Protein AF-A0A925MTH1-F1 (afdb_monomer)

Solvent-accessible surface area (backbone atoms only — not comparable to full-atom values): 6022 Å² total; per-residue (Å²): 116,71,67,60,53,53,52,52,51,53,49,51,49,52,52,52,52,51,49,52,52,49,52,52,50,53,53,50,53,52,49,55,56,48,52,52,51,53,50,55,50,52,53,50,55,50,50,52,50,54,52,51,51,53,49,55,59,49,54,61,50,64,65,51,51,53,53,52,48,46,37,39,71,76,66,63,55,71,88,75,56,84,90,73,66,81,87,78,81,81,78,75,77,82,80,82,79,80,80,135

Foldseek 3Di:
DVVVVVVVVVVVVVVVVVVVVVVVVVVVVVVVVVVVVVVVVVVVVVVVVVVVVVVVVVVVCPPCVVVVCCCCPVVVDDDDDPVPDDDDDPPDPPDDDDDD

Radius of gyration: 39.25 Å; Cα contacts (8 Å, |Δi|>4): 8; chains: 1; bounding box: 70×22×118 Å

Nearest PDB structures (foldseek):
  8h1t-assembly1_L  TM=2.900E-01  e=9.335E+00  Homo sapiens

Sequence (100 aa):
MSKLGAIAVMFAWMLVFGSALGAIWSKHQARTSFVELQRLQAERDRLDIEWGQLKLEQSYWSTHGRVEQVARADLKMTIPQPQTVHLVRTAMPVDRAETP

Structure (mmCIF, N/CA/C/O backbone):
data_AF-A0A925MTH1-F1
#
_entry.id   AF-A0A925MTH1-F1
#
loop_
_atom_site.group_PDB
_atom_site.id
_atom_site.type_symbol
_atom_site.label_atom_id
_atom_site.label_alt_id
_atom_site.label_comp_id
_atom_site.label_asym_id
_atom_site.label_entity_id
_atom_site.label_seq_id
_atom_site.pdbx_PDB_ins_code
_atom_site.Cartn_x
_atom_site.Cartn_y
_atom_site.Cartn_z
_atom_site.occupancy
_atom_site.B_iso_or_equiv
_atom_site.auth_seq_id
_atom_site.auth_comp_id
_atom_site.auth_asym_id
_atom_site.auth_atom_id
_atom_site.pdbx_PDB_model_num
ATOM 1 N N . MET A 1 1 ? 36.944 -1.614 -39.594 1.00 61.84 1 MET A N 1
ATOM 2 C CA . MET A 1 1 ? 36.786 -1.194 -38.179 1.00 61.84 1 MET A CA 1
ATOM 3 C C . MET A 1 1 ? 35.512 -0.378 -37.922 1.00 61.84 1 MET A C 1
ATOM 5 O O . MET A 1 1 ? 34.835 -0.679 -36.951 1.00 61.84 1 MET A O 1
ATOM 9 N N . SER A 1 2 ? 35.105 0.563 -38.787 1.00 74.62 2 SER A N 1
ATOM 10 C CA . SER A 1 2 ? 33.894 1.397 -38.586 1.00 74.62 2 SER A CA 1
ATOM 11 C C . SER A 1 2 ? 32.566 0.628 -38.452 1.00 74.62 2 SER A C 1
ATOM 13 O O . SER A 1 2 ? 31.725 0.990 -37.633 1.00 74.62 2 SER A O 1
ATOM 15 N N . LYS A 1 3 ? 32.381 -0.467 -39.203 1.00 85.00 3 LYS A N 1
ATOM 16 C CA . LYS A 1 3 ? 31.142 -1.269 -39.160 1.00 85.00 3 LYS A CA 1
ATOM 17 C C . LYS A 1 3 ? 30.922 -1.994 -37.824 1.00 85.00 3 LYS A C 1
ATOM 19 O O . LYS A 1 3 ? 29.787 -2.101 -37.383 1.00 85.00 3 LYS A O 1
ATOM 24 N N . LEU A 1 4 ? 31.993 -2.440 -37.160 1.00 90.06 4 LEU A N 1
ATOM 25 C CA . LEU A 1 4 ? 31.910 -3.078 -35.838 1.00 90.06 4 LEU A CA 1
ATOM 26 C C . LEU A 1 4 ? 31.461 -2.083 -34.760 1.00 90.06 4 LEU A C 1
ATOM 28 O O . LEU A 1 4 ? 30.611 -2.416 -33.941 1.00 90.06 4 LEU A O 1
ATOM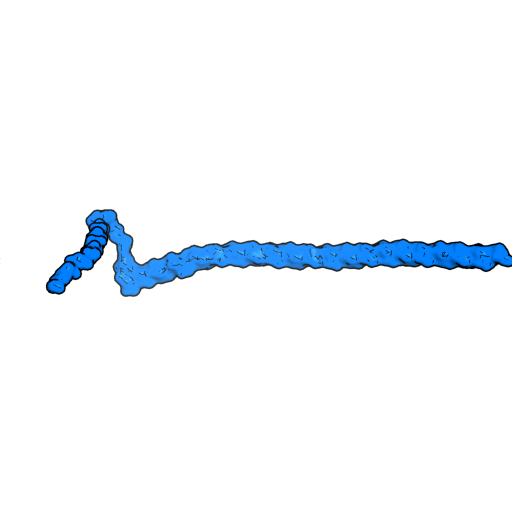 32 N N . GLY A 1 5 ? 31.971 -0.847 -34.805 1.00 93.69 5 GLY A N 1
ATOM 33 C CA . GLY A 1 5 ? 31.535 0.220 -33.900 1.00 93.69 5 GLY A CA 1
ATOM 34 C C . GLY A 1 5 ? 30.056 0.570 -34.083 1.00 93.69 5 GLY A C 1
ATOM 35 O O . GLY A 1 5 ? 29.327 0.679 -33.103 1.00 93.69 5 GLY A O 1
ATOM 36 N N . ALA A 1 6 ? 29.587 0.658 -35.331 1.00 93.75 6 ALA A N 1
ATOM 37 C CA . ALA A 1 6 ? 28.173 0.906 -35.620 1.00 93.75 6 ALA A CA 1
ATOM 38 C C . ALA A 1 6 ? 27.257 -0.211 -35.084 1.00 93.75 6 ALA A C 1
ATOM 40 O O . ALA A 1 6 ? 26.218 0.078 -34.492 1.00 93.75 6 ALA A O 1
ATOM 41 N N . ILE A 1 7 ? 27.662 -1.479 -35.228 1.00 96.06 7 ILE A N 1
ATOM 42 C CA . ILE A 1 7 ? 26.918 -2.625 -34.682 1.00 96.06 7 ILE A CA 1
ATOM 43 C C . ILE A 1 7 ? 26.874 -2.568 -33.149 1.00 96.06 7 ILE A C 1
ATOM 45 O O . ILE A 1 7 ? 25.808 -2.759 -32.567 1.00 96.06 7 ILE A O 1
ATOM 49 N N . ALA A 1 8 ? 27.995 -2.258 -32.493 1.00 96.12 8 ALA A N 1
ATOM 50 C CA . ALA A 1 8 ? 28.048 -2.139 -31.036 1.00 96.12 8 ALA A CA 1
ATOM 51 C C . ALA A 1 8 ? 27.132 -1.020 -30.510 1.00 96.12 8 ALA A C 1
ATOM 53 O O . ALA A 1 8 ? 26.411 -1.220 -29.534 1.00 96.12 8 ALA A O 1
ATOM 54 N N . VAL A 1 9 ? 27.106 0.135 -31.184 1.00 96.12 9 VAL A N 1
ATOM 55 C CA . VAL A 1 9 ? 26.219 1.253 -30.826 1.00 96.12 9 VAL A CA 1
ATOM 56 C C . VAL A 1 9 ? 24.750 0.873 -31.015 1.00 96.12 9 VAL A C 1
ATOM 58 O O . VAL A 1 9 ? 23.936 1.138 -30.134 1.00 96.12 9 VAL A O 1
ATOM 61 N N . MET A 1 10 ? 24.404 0.210 -32.119 1.00 96.56 10 MET A N 1
ATOM 62 C CA . MET A 1 10 ? 23.039 -0.269 -32.357 1.00 96.56 10 MET A CA 1
ATOM 63 C C . MET A 1 10 ? 22.591 -1.263 -31.276 1.00 96.56 10 MET A C 1
ATOM 65 O O . MET A 1 10 ? 21.474 -1.170 -30.770 1.00 96.56 10 MET A O 1
ATOM 69 N N . PHE A 1 11 ? 23.476 -2.176 -30.873 1.00 97.06 11 PHE A N 1
ATOM 70 C CA . PHE A 1 11 ? 23.195 -3.131 -29.806 1.00 97.06 11 PHE A CA 1
ATOM 71 C C . PHE A 1 11 ? 23.008 -2.446 -28.445 1.00 97.06 11 PHE A C 1
ATOM 73 O O . PHE A 1 11 ? 22.062 -2.759 -27.722 1.00 97.06 11 PHE A O 1
ATOM 80 N N . ALA A 1 12 ? 23.852 -1.463 -28.117 1.00 97.31 12 ALA A N 1
ATOM 81 C CA . ALA A 1 12 ? 23.714 -0.670 -26.898 1.00 97.31 12 ALA A CA 1
ATOM 82 C C . ALA A 1 12 ? 22.375 0.084 -26.855 1.00 97.31 12 ALA A C 1
ATOM 84 O O . ALA A 1 12 ? 21.692 0.067 -25.832 1.00 97.31 12 ALA A O 1
ATOM 85 N N . TRP A 1 13 ? 21.951 0.680 -27.974 1.00 97.88 13 TRP A N 1
ATOM 86 C CA . TRP A 1 13 ? 20.631 1.303 -28.080 1.00 97.88 13 TRP A CA 1
ATOM 87 C C . TRP A 1 13 ? 19.507 0.301 -27.829 1.00 97.88 13 TRP A C 1
ATOM 89 O O . TRP A 1 13 ? 18.599 0.586 -27.051 1.00 97.88 13 TRP A O 1
ATOM 99 N N . MET A 1 14 ? 19.584 -0.887 -28.428 1.00 97.88 14 MET A N 1
ATOM 100 C CA . MET A 1 14 ? 18.571 -1.925 -28.242 1.00 97.88 14 MET A CA 1
ATOM 101 C C . MET A 1 14 ? 18.472 -2.380 -26.778 1.00 97.88 14 MET A C 1
ATOM 103 O O . MET A 1 14 ? 17.368 -2.521 -26.253 1.00 97.88 14 MET A O 1
ATOM 107 N N . LEU A 1 15 ? 19.610 -2.531 -26.095 1.00 98.06 15 LEU A N 1
ATOM 108 C CA . LEU A 1 15 ? 19.672 -2.831 -24.661 1.00 98.06 15 LEU A CA 1
ATOM 109 C C . LEU A 1 15 ? 19.028 -1.733 -23.807 1.00 98.06 15 LEU A C 1
ATOM 111 O O . LEU A 1 15 ? 18.243 -2.036 -22.909 1.00 98.06 15 LEU A O 1
ATOM 115 N N . VAL A 1 16 ? 19.332 -0.463 -24.087 1.00 97.75 16 VAL A N 1
ATOM 116 C CA . VAL A 1 16 ? 18.758 0.676 -23.354 1.00 97.75 16 VAL A CA 1
ATOM 117 C C . VAL A 1 16 ? 17.246 0.745 -23.557 1.00 97.75 16 VAL A C 1
ATOM 119 O O . VAL A 1 16 ? 16.509 0.887 -22.583 1.00 97.75 16 VAL A O 1
ATOM 122 N N . PHE A 1 17 ? 16.768 0.581 -24.793 1.00 98.06 17 PHE A N 1
ATOM 123 C CA . PHE A 1 17 ? 15.334 0.537 -25.086 1.00 98.06 17 PHE A CA 1
ATOM 124 C C . PHE A 1 17 ? 14.638 -0.632 -24.383 1.00 98.06 17 PHE A C 1
ATOM 126 O O . PHE A 1 17 ? 13.587 -0.440 -23.770 1.00 98.06 17 PHE A O 1
ATOM 133 N N . GLY A 1 18 ? 15.239 -1.825 -24.416 1.00 97.88 18 GLY A N 1
ATOM 134 C CA . GLY A 1 18 ? 14.726 -2.994 -23.703 1.00 97.88 18 GLY A CA 1
ATOM 135 C C . GLY A 1 18 ? 14.645 -2.764 -22.192 1.00 97.88 18 GLY A C 1
ATOM 136 O O . GLY A 1 18 ? 13.619 -3.051 -21.578 1.00 97.88 18 GLY A O 1
ATOM 137 N N . SER A 1 19 ? 15.685 -2.171 -21.601 1.00 97.56 19 SER A N 1
ATOM 138 C CA . SER A 1 19 ? 15.717 -1.809 -20.179 1.00 97.56 19 SER A CA 1
ATOM 139 C C . SER A 1 19 ? 14.636 -0.786 -19.819 1.00 97.56 19 SER A C 1
ATOM 141 O O . SER A 1 19 ? 13.911 -0.972 -18.842 1.00 97.56 19 SER A O 1
ATOM 143 N N . ALA A 1 20 ? 14.458 0.255 -20.637 1.00 97.06 20 ALA A N 1
ATOM 144 C CA . ALA A 1 20 ? 13.437 1.276 -20.415 1.00 97.06 20 ALA A CA 1
ATOM 145 C C . ALA A 1 20 ? 12.018 0.682 -20.433 1.00 97.06 20 ALA A C 1
ATOM 147 O O . ALA A 1 20 ? 11.227 0.940 -19.524 1.00 97.06 20 ALA A O 1
ATOM 148 N N . LEU A 1 21 ? 11.710 -0.162 -21.424 1.00 97.81 21 LEU A N 1
ATOM 149 C CA . LEU A 1 21 ? 10.427 -0.866 -21.499 1.00 97.81 21 LEU A CA 1
ATOM 150 C C . LEU A 1 21 ? 10.231 -1.812 -20.308 1.00 97.81 21 LEU A C 1
ATOM 152 O O . LEU A 1 21 ? 9.163 -1.810 -19.694 1.00 97.81 21 LEU A O 1
ATOM 156 N N . GLY A 1 22 ? 11.268 -2.567 -19.938 1.00 96.94 22 GLY A N 1
ATOM 157 C CA . GLY A 1 22 ? 11.242 -3.457 -18.778 1.00 96.94 22 GLY A CA 1
ATOM 158 C C . GLY A 1 22 ? 10.985 -2.712 -17.466 1.00 96.94 22 GLY A C 1
ATOM 159 O O . GLY A 1 22 ? 10.166 -3.147 -16.657 1.00 96.94 22 GLY A O 1
ATOM 160 N N . ALA A 1 23 ? 11.612 -1.551 -17.270 1.00 97.25 23 ALA A N 1
ATOM 161 C CA . ALA A 1 23 ? 11.401 -0.714 -16.094 1.00 97.25 23 ALA A CA 1
ATOM 162 C C . ALA A 1 23 ? 9.962 -0.177 -16.015 1.00 97.25 23 ALA A C 1
ATOM 164 O O . ALA A 1 23 ? 9.349 -0.209 -14.946 1.00 97.25 23 ALA A O 1
ATOM 165 N N . ILE A 1 24 ? 9.399 0.276 -17.141 1.00 97.06 24 ILE A N 1
ATOM 166 C CA . ILE A 1 24 ? 8.002 0.733 -17.216 1.00 97.06 24 ILE A CA 1
ATOM 167 C C . ILE A 1 24 ? 7.049 -0.415 -16.880 1.00 97.06 24 ILE A C 1
ATOM 169 O O . ILE A 1 24 ? 6.136 -0.234 -16.073 1.00 97.06 24 ILE A O 1
ATOM 173 N N . TRP A 1 25 ? 7.280 -1.594 -17.458 1.00 96.38 25 TRP A N 1
ATOM 174 C CA . TRP A 1 25 ? 6.455 -2.772 -17.214 1.00 96.38 25 TRP A CA 1
ATOM 175 C C . TRP A 1 25 ? 6.515 -3.218 -15.748 1.00 96.38 25 TRP A C 1
ATOM 177 O O . TRP A 1 25 ? 5.475 -3.393 -15.115 1.00 96.38 25 TRP A O 1
ATOM 187 N N . SER A 1 26 ? 7.718 -3.292 -15.173 1.00 95.31 26 SER A N 1
ATOM 188 C CA . SER A 1 26 ? 7.924 -3.607 -13.755 1.00 95.31 26 SER A CA 1
ATOM 189 C C . SER A 1 26 ? 7.199 -2.613 -12.844 1.00 95.31 26 SER A C 1
ATOM 191 O O . SER A 1 26 ? 6.465 -3.007 -11.937 1.00 95.31 26 SER A O 1
ATOM 193 N N . LYS A 1 27 ? 7.311 -1.310 -13.132 1.00 95.25 27 LYS A N 1
ATOM 194 C CA . LYS A 1 27 ? 6.612 -0.266 -12.374 1.00 95.25 27 LYS A CA 1
ATOM 195 C C . LYS A 1 27 ? 5.093 -0.373 -12.502 1.00 95.25 27 LYS A C 1
ATOM 197 O O . LYS A 1 27 ? 4.389 -0.157 -11.516 1.00 95.25 27 LYS A O 1
ATOM 202 N N . HIS A 1 28 ? 4.582 -0.688 -13.691 1.00 95.62 28 HIS A N 1
ATOM 203 C CA . HIS A 1 28 ? 3.153 -0.887 -13.908 1.00 95.62 28 HIS A CA 1
ATOM 204 C C . HIS A 1 28 ? 2.634 -2.070 -13.086 1.00 95.62 28 HIS A C 1
ATOM 206 O O . HIS A 1 28 ? 1.676 -1.911 -12.332 1.00 95.62 28 HIS A O 1
ATOM 212 N N . GLN A 1 29 ? 3.327 -3.210 -13.147 1.00 95.12 29 GLN A N 1
ATOM 213 C CA . GLN A 1 29 ? 2.968 -4.399 -12.381 1.00 95.12 29 GLN A CA 1
ATOM 214 C C . GLN A 1 29 ? 3.016 -4.138 -10.872 1.00 95.12 29 GLN A C 1
ATOM 216 O O . GLN A 1 29 ? 2.075 -4.475 -10.154 1.00 95.12 29 GLN A O 1
ATOM 221 N N . ALA A 1 30 ? 4.072 -3.472 -10.396 1.00 94.06 30 ALA A N 1
ATOM 222 C CA . ALA A 1 30 ? 4.203 -3.086 -8.996 1.00 94.06 30 ALA A CA 1
ATOM 223 C C . ALA A 1 30 ? 3.045 -2.188 -8.545 1.00 94.06 30 ALA A C 1
ATOM 225 O O . ALA A 1 30 ? 2.493 -2.396 -7.468 1.00 94.06 30 ALA A O 1
ATOM 226 N N . ARG A 1 31 ? 2.638 -1.218 -9.376 1.00 95.75 31 ARG A N 1
ATOM 227 C CA . ARG A 1 31 ? 1.524 -0.320 -9.056 1.00 95.75 31 ARG A CA 1
ATOM 228 C C . ARG A 1 31 ? 0.204 -1.077 -8.939 1.00 95.75 31 ARG A C 1
ATOM 230 O O . ARG A 1 31 ? -0.534 -0.823 -7.996 1.00 95.75 31 ARG A O 1
ATOM 237 N N . THR A 1 32 ? -0.081 -1.997 -9.855 1.00 95.38 32 THR A N 1
ATOM 238 C CA . THR A 1 32 ? -1.311 -2.801 -9.819 1.00 95.38 32 THR A CA 1
ATOM 239 C C . THR A 1 32 ? -1.373 -3.664 -8.561 1.00 95.38 32 THR A C 1
ATOM 241 O O . THR A 1 32 ? -2.355 -3.597 -7.826 1.00 95.38 32 THR A O 1
ATOM 244 N N . SER A 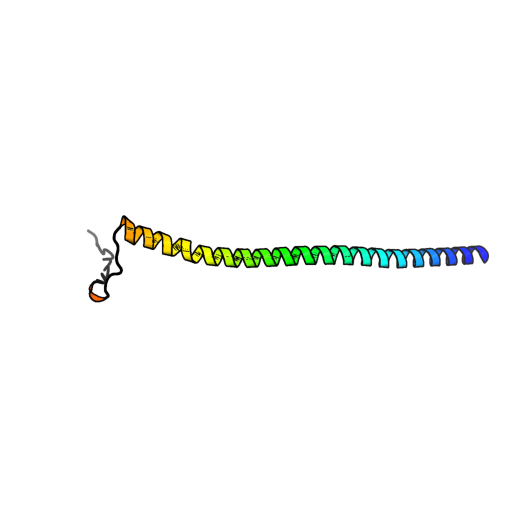1 33 ? -0.299 -4.399 -8.254 1.00 94.00 33 SER A N 1
ATOM 245 C CA . SER A 1 33 ? -0.228 -5.217 -7.035 1.00 94.00 33 SER A CA 1
ATOM 246 C C . SER A 1 33 ? -0.336 -4.375 -5.762 1.00 94.00 33 SER A C 1
ATOM 248 O O . SER A 1 33 ? -0.983 -4.780 -4.800 1.00 94.00 33 SER A O 1
ATOM 250 N N . PHE A 1 34 ? 0.276 -3.189 -5.752 1.00 96.88 34 PHE A N 1
ATOM 251 C CA . PHE A 1 34 ? 0.217 -2.278 -4.613 1.00 96.88 34 PHE A CA 1
ATOM 252 C C . PHE A 1 34 ? -1.195 -1.733 -4.375 1.00 96.88 34 PHE A C 1
ATOM 254 O O . PHE A 1 34 ? -1.636 -1.678 -3.232 1.00 96.88 34 PHE A O 1
ATOM 261 N N . VAL A 1 35 ? -1.924 -1.374 -5.436 1.00 97.75 35 VAL A N 1
ATOM 262 C CA . VAL A 1 35 ? -3.319 -0.916 -5.324 1.00 97.75 35 VAL A CA 1
ATOM 263 C C . VAL A 1 35 ? -4.208 -2.010 -4.738 1.00 97.75 35 VAL A C 1
ATOM 265 O O . VAL A 1 35 ? -5.011 -1.726 -3.851 1.00 97.75 35 VAL A O 1
ATOM 268 N N . GLU A 1 36 ? -4.039 -3.256 -5.181 1.00 96.69 36 GLU A N 1
ATOM 269 C CA . GLU A 1 36 ? -4.813 -4.376 -4.639 1.00 96.69 36 GLU A CA 1
ATOM 270 C C . GLU A 1 36 ? -4.501 -4.610 -3.156 1.00 96.69 36 GLU A C 1
ATOM 272 O O . GLU A 1 36 ? -5.410 -4.737 -2.337 1.00 96.69 36 GLU A O 1
ATOM 277 N N . LEU A 1 37 ? -3.220 -4.564 -2.779 1.00 98.06 37 LEU A N 1
ATOM 278 C CA . LEU A 1 37 ? -2.814 -4.653 -1.379 1.00 98.06 37 LEU A CA 1
ATOM 279 C C . LEU A 1 37 ? -3.449 -3.541 -0.534 1.00 98.06 37 LEU A C 1
ATOM 281 O O . LEU A 1 37 ? -4.002 -3.820 0.527 1.00 98.06 37 LEU A O 1
ATOM 285 N N . GLN A 1 38 ? -3.405 -2.292 -1.004 1.00 98.06 38 GLN A N 1
ATOM 286 C CA . GLN A 1 38 ? -4.022 -1.167 -0.298 1.00 98.06 38 GLN A CA 1
ATOM 287 C C . GLN A 1 38 ? -5.534 -1.341 -0.139 1.00 98.06 38 GLN A C 1
ATOM 289 O O . GLN A 1 38 ? -6.080 -0.985 0.903 1.00 98.06 38 GLN A O 1
ATOM 294 N N . ARG A 1 39 ? -6.211 -1.910 -1.141 1.00 98.12 39 ARG A N 1
ATOM 295 C CA . ARG A 1 39 ? -7.645 -2.197 -1.072 1.00 98.12 39 ARG A CA 1
ATOM 296 C C . ARG A 1 39 ? -7.961 -3.221 0.017 1.00 98.12 39 ARG A C 1
ATOM 298 O O . ARG A 1 39 ? -8.844 -2.974 0.833 1.00 98.12 39 ARG A O 1
ATOM 305 N N . LEU A 1 40 ? -7.245 -4.345 0.043 1.00 98.06 40 LEU A N 1
ATOM 306 C CA . LEU A 1 40 ? -7.440 -5.378 1.068 1.00 98.06 40 LEU A CA 1
ATOM 307 C C . LEU A 1 40 ? -7.126 -4.844 2.468 1.00 98.06 40 LEU A C 1
ATOM 309 O O . LEU A 1 40 ? -7.844 -5.142 3.419 1.00 98.06 40 LEU A O 1
ATOM 313 N N . GLN A 1 41 ? -6.077 -4.032 2.588 1.00 98.31 41 GLN A N 1
ATOM 314 C CA . GLN A 1 41 ? -5.700 -3.387 3.840 1.00 98.31 41 GLN A CA 1
ATOM 315 C C . GLN A 1 41 ? -6.823 -2.479 4.362 1.00 98.31 41 GLN A C 1
ATOM 317 O O . GLN A 1 41 ? -7.189 -2.569 5.529 1.00 98.31 41 GLN A O 1
ATOM 322 N N . ALA A 1 42 ? -7.401 -1.650 3.488 1.00 98.19 42 ALA A N 1
ATOM 323 C CA . ALA A 1 42 ? -8.494 -0.755 3.851 1.00 98.19 42 ALA A CA 1
ATOM 324 C C . ALA A 1 42 ? -9.750 -1.520 4.296 1.00 98.19 42 ALA A C 1
ATOM 326 O O . ALA A 1 42 ? -10.402 -1.119 5.258 1.00 98.19 42 ALA A O 1
ATOM 327 N N . GLU A 1 43 ? -10.071 -2.635 3.635 1.00 98.19 43 GLU A N 1
ATOM 328 C CA . GLU A 1 43 ? -11.199 -3.484 4.032 1.00 98.19 43 GLU A CA 1
ATOM 329 C C . GLU A 1 43 ? -10.963 -4.136 5.398 1.00 98.19 43 GLU A C 1
ATOM 331 O O . GLU A 1 43 ? -11.847 -4.138 6.253 1.00 98.19 43 GLU A O 1
ATOM 336 N N . ARG A 1 44 ? 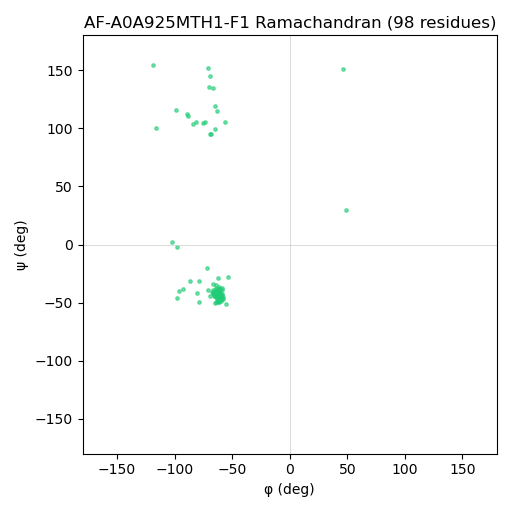-9.747 -4.635 5.640 1.00 98.25 44 ARG A N 1
ATOM 337 C CA . ARG A 1 44 ? -9.362 -5.186 6.942 1.00 98.25 44 ARG A CA 1
ATOM 338 C C . ARG A 1 44 ? -9.494 -4.139 8.047 1.00 98.25 44 ARG A C 1
ATOM 340 O O . ARG A 1 44 ? -10.112 -4.412 9.069 1.00 98.25 44 ARG A O 1
ATOM 347 N N . ASP A 1 45 ? -8.950 -2.945 7.830 1.00 98.31 45 ASP A N 1
ATOM 348 C CA . ASP A 1 45 ? -8.986 -1.874 8.825 1.00 98.31 45 ASP A CA 1
ATOM 349 C C . ASP A 1 45 ? -10.434 -1.421 9.103 1.00 98.31 45 ASP A C 1
ATOM 351 O O . ASP A 1 45 ? -10.792 -1.139 10.247 1.00 98.31 45 ASP A O 1
ATOM 355 N N . ARG A 1 46 ? -11.304 -1.423 8.082 1.00 98.12 46 ARG A N 1
ATOM 356 C CA . ARG A 1 46 ? -12.745 -1.192 8.254 1.00 98.12 46 ARG A CA 1
ATOM 357 C C . ARG A 1 46 ? -13.389 -2.257 9.144 1.00 98.12 46 ARG A C 1
ATOM 359 O O . ARG A 1 46 ? -14.105 -1.906 10.081 1.00 98.12 46 ARG A O 1
ATOM 366 N N . LEU A 1 47 ? -13.136 -3.535 8.869 1.00 98.12 47 LEU A N 1
ATOM 367 C CA . LEU A 1 47 ? -13.671 -4.644 9.665 1.00 98.12 47 LEU A CA 1
ATOM 368 C C . LEU A 1 47 ? -13.175 -4.592 11.115 1.00 98.12 47 LEU A C 1
ATOM 370 O O . LEU A 1 47 ? -13.951 -4.846 12.033 1.00 98.12 47 LEU A O 1
ATOM 374 N N . ASP A 1 48 ? -11.917 -4.210 11.343 1.00 97.62 48 ASP A N 1
ATOM 375 C CA . ASP A 1 48 ? -11.359 -4.047 12.689 1.00 97.62 48 ASP A CA 1
ATOM 376 C C . ASP A 1 48 ? -12.065 -2.930 13.476 1.00 97.62 48 ASP A C 1
ATOM 378 O O . ASP A 1 48 ? -12.313 -3.076 14.678 1.00 97.62 48 ASP A O 1
ATOM 382 N N . ILE A 1 49 ? -12.435 -1.832 12.805 1.00 97.31 49 ILE A N 1
ATOM 383 C CA . ILE A 1 49 ? -13.231 -0.753 13.404 1.00 97.31 49 ILE A CA 1
ATOM 384 C C . ILE A 1 49 ? -14.629 -1.259 13.770 1.00 97.31 49 ILE A C 1
ATOM 386 O O . ILE A 1 49 ? -15.058 -1.071 14.911 1.00 97.31 49 ILE A O 1
ATOM 390 N N . GLU A 1 50 ? -15.326 -1.915 12.838 1.00 96.75 50 GLU A N 1
ATOM 391 C CA . GLU A 1 50 ? -16.665 -2.475 13.073 1.00 96.75 50 GLU A CA 1
ATOM 392 C C . GLU A 1 50 ? -16.634 -3.496 14.226 1.00 96.75 50 GLU A C 1
ATOM 394 O O . GLU A 1 50 ? -17.447 -3.438 15.150 1.00 96.75 50 GLU A O 1
ATOM 399 N N . TRP A 1 51 ? -15.626 -4.368 14.260 1.00 95.62 51 TRP A N 1
ATOM 400 C CA . TRP A 1 51 ? -15.409 -5.310 15.357 1.00 95.62 51 TRP A CA 1
ATOM 401 C C . TRP A 1 51 ? -15.133 -4.613 16.694 1.00 95.62 51 TRP A C 1
ATOM 403 O O . TRP A 1 51 ? -15.601 -5.049 17.749 1.00 95.62 51 TRP A O 1
ATOM 413 N N . GLY A 1 52 ? -14.370 -3.519 16.676 1.00 94.00 52 GLY A N 1
ATOM 414 C CA . GLY A 1 52 ? -14.147 -2.668 17.840 1.00 94.00 52 GLY A CA 1
ATOM 415 C C . GLY A 1 52 ? -15.453 -2.110 18.403 1.00 94.00 52 GLY A C 1
ATOM 416 O O . GLY A 1 52 ? -15.689 -2.214 19.607 1.00 94.00 52 GLY A O 1
ATOM 417 N N . GLN A 1 53 ? -16.320 -1.587 17.534 1.00 94.06 53 GLN A N 1
ATOM 418 C CA . GLN A 1 53 ? -17.637 -1.069 17.910 1.00 94.06 53 GLN A C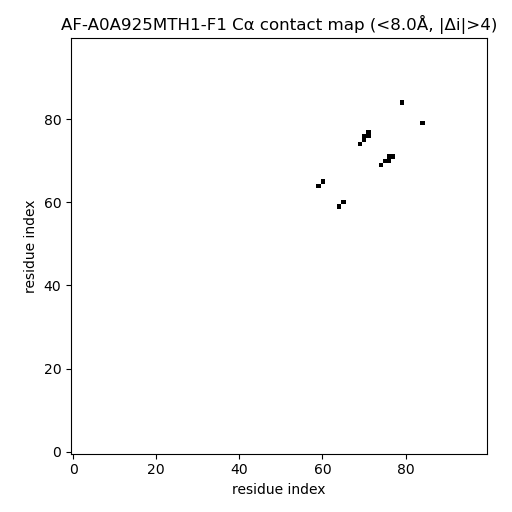A 1
ATOM 419 C C . GLN A 1 53 ? -18.523 -2.168 18.503 1.00 94.06 53 GLN A C 1
ATOM 421 O O . GLN A 1 53 ? -19.021 -2.007 19.616 1.00 94.06 53 GLN A O 1
ATOM 426 N N . LEU A 1 54 ? -18.619 -3.325 17.842 1.00 92.44 54 LEU A N 1
ATOM 427 C CA . LEU A 1 54 ? -19.394 -4.469 18.333 1.00 92.44 54 LEU A CA 1
ATOM 428 C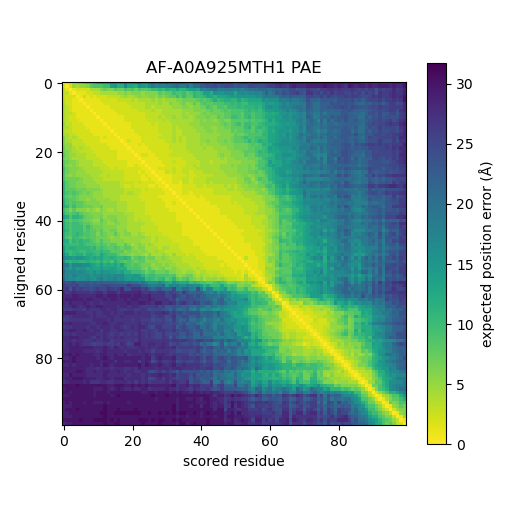 C . LEU A 1 54 ? -18.918 -4.953 19.711 1.00 92.44 54 LEU A C 1
ATOM 430 O O . LEU A 1 54 ? -19.728 -5.281 20.577 1.00 92.44 54 LEU A O 1
ATOM 434 N N . LYS A 1 55 ? -17.604 -4.971 19.961 1.00 88.25 55 LYS A N 1
ATOM 435 C CA . LYS A 1 55 ? -17.061 -5.322 21.285 1.00 88.25 55 LYS A CA 1
ATOM 436 C C . LYS A 1 55 ? -17.419 -4.295 22.354 1.00 88.25 55 LYS A C 1
ATOM 438 O O . LYS A 1 55 ? -17.695 -4.681 23.490 1.00 88.25 55 LYS A O 1
ATOM 443 N N . LEU A 1 56 ? -17.407 -3.006 22.018 1.00 87.25 56 LEU A N 1
ATOM 444 C CA . LEU A 1 56 ? -17.829 -1.953 22.943 1.00 87.25 56 LEU A CA 1
ATOM 445 C C . LEU A 1 56 ? -19.314 -2.093 23.274 1.00 87.25 56 LEU A C 1
ATOM 447 O O . LEU A 1 56 ? -19.667 -2.067 24.454 1.00 87.25 56 LEU A O 1
ATOM 451 N N . GLU A 1 57 ? -20.152 -2.347 22.269 1.00 86.25 57 GLU A N 1
ATOM 452 C CA . GLU A 1 57 ? -21.563 -2.669 22.470 1.00 86.25 57 GLU A CA 1
ATOM 453 C C . GLU A 1 57 ? -21.719 -3.874 23.406 1.00 86.25 57 GLU A C 1
ATOM 455 O O . GLU A 1 57 ? -22.393 -3.764 24.425 1.00 86.25 57 GLU A O 1
ATOM 460 N N . GLN A 1 58 ? -21.029 -4.993 23.160 1.00 80.94 58 GLN A N 1
ATOM 461 C CA . GLN A 1 58 ? -21.102 -6.182 24.023 1.00 80.94 58 GLN A CA 1
ATOM 462 C C . GLN A 1 58 ? -20.621 -5.935 25.461 1.00 80.94 58 GLN A C 1
ATOM 464 O O . GLN A 1 58 ? -21.216 -6.455 26.410 1.00 80.94 58 GLN A O 1
ATOM 469 N N . SER A 1 59 ? -19.566 -5.137 25.649 1.00 74.12 59 SER A N 1
ATOM 470 C CA . SER A 1 59 ? -19.028 -4.822 26.980 1.00 74.12 59 SER A CA 1
ATOM 471 C C . SER A 1 59 ? -20.030 -4.077 27.871 1.00 74.12 59 SER A C 1
ATOM 473 O O . SER A 1 59 ? -20.033 -4.280 29.088 1.00 74.12 59 SER A O 1
ATOM 475 N N . TYR A 1 60 ? -20.945 -3.308 27.269 1.00 62.97 60 TYR A N 1
ATOM 476 C CA . TYR A 1 60 ? -22.046 -2.649 27.974 1.00 62.97 60 TYR A CA 1
ATOM 477 C C . TYR A 1 60 ? -23.033 -3.656 28.589 1.00 62.97 60 TYR A C 1
ATOM 479 O O . TYR A 1 60 ? -23.477 -3.481 29.724 1.00 62.97 60 TYR A O 1
ATOM 487 N N . TRP A 1 61 ? -23.333 -4.752 27.885 1.00 60.62 61 TRP A N 1
ATOM 488 C CA . TRP A 1 61 ? -24.292 -5.769 28.338 1.00 60.62 61 TRP A CA 1
ATOM 489 C C . TRP A 1 61 ? -23.660 -6.839 29.241 1.00 60.62 61 TRP A C 1
ATOM 491 O O . TRP A 1 61 ? -24.325 -7.363 30.138 1.00 60.62 61 TRP A O 1
ATOM 501 N N . SER A 1 62 ?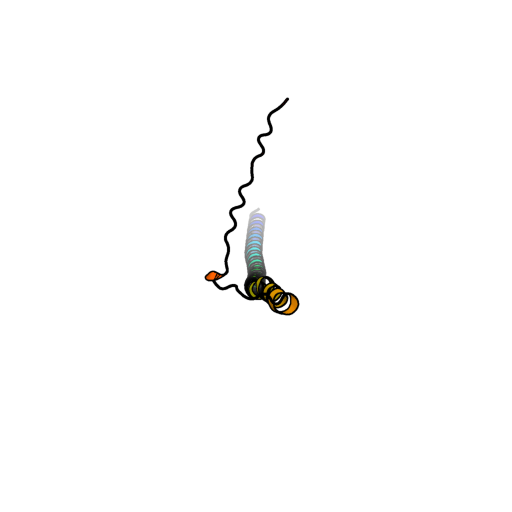 -22.377 -7.159 29.043 1.00 59.47 62 SER A N 1
ATOM 502 C CA . SER A 1 62 ? -21.737 -8.301 29.709 1.00 59.47 62 SER A CA 1
ATOM 503 C C . SER A 1 62 ? -21.336 -8.049 31.167 1.00 59.47 62 SER A C 1
ATOM 505 O O . SER A 1 62 ? -21.341 -8.996 31.953 1.00 59.47 62 SER A O 1
ATOM 507 N N . THR A 1 63 ? -20.983 -6.818 31.550 1.00 60.25 63 THR A N 1
ATOM 508 C CA . THR A 1 63 ? -20.421 -6.552 32.892 1.00 60.25 63 THR A CA 1
ATOM 509 C C . THR A 1 63 ? -21.470 -6.083 33.898 1.00 60.25 63 THR A C 1
ATOM 511 O O . THR A 1 63 ? -21.443 -6.514 35.046 1.00 60.25 63 THR A O 1
ATOM 514 N N . HIS A 1 64 ? -22.412 -5.227 33.492 1.00 61.50 64 HIS A N 1
ATOM 515 C CA . HIS A 1 64 ? -23.424 -4.685 34.411 1.00 61.50 64 HIS A CA 1
ATOM 516 C C . HIS A 1 64 ? -24.751 -5.441 34.326 1.00 61.50 64 HIS A C 1
ATOM 518 O O . HIS A 1 64 ? -25.281 -5.850 35.356 1.00 61.50 64 HIS A O 1
ATOM 524 N N . GLY A 1 65 ? -25.247 -5.713 33.114 1.00 65.12 65 GLY A N 1
ATOM 525 C CA . GLY A 1 65 ? -26.571 -6.311 32.922 1.00 65.12 65 GLY A CA 1
ATOM 526 C C . GLY A 1 65 ? -26.719 -7.686 33.574 1.00 65.12 65 GLY A C 1
ATOM 527 O O . GLY A 1 65 ? -27.672 -7.925 34.309 1.00 65.12 65 GLY A O 1
ATOM 528 N N . ARG A 1 66 ? -25.750 -8.586 33.377 1.00 68.75 66 ARG A N 1
ATOM 529 C CA . ARG A 1 66 ? -25.811 -9.946 33.939 1.00 68.75 66 ARG A CA 1
ATOM 530 C C . ARG A 1 66 ? -25.632 -9.979 35.459 1.00 68.75 66 ARG A C 1
ATOM 532 O O . ARG A 1 66 ? -26.321 -10.743 36.127 1.00 68.75 66 ARG A O 1
ATOM 539 N N . VAL A 1 67 ? -24.744 -9.151 36.011 1.00 72.00 67 VAL A N 1
ATOM 540 C CA . VAL A 1 67 ? -24.527 -9.072 37.466 1.00 72.00 67 VAL A CA 1
ATOM 541 C C . VAL A 1 67 ? -25.741 -8.457 38.156 1.00 72.00 67 VAL A C 1
ATOM 543 O O . VAL A 1 67 ? -26.206 -8.998 39.155 1.00 72.00 67 VAL A O 1
ATOM 546 N N . GLU A 1 68 ? -26.305 -7.382 37.605 1.00 72.81 68 GLU A N 1
ATOM 547 C CA . GLU A 1 68 ? -27.511 -6.754 38.145 1.00 72.81 68 GLU A CA 1
ATOM 548 C C . GLU A 1 68 ? -28.728 -7.680 38.042 1.00 72.81 68 GLU A C 1
ATOM 550 O O . GLU A 1 68 ? -29.503 -7.791 38.991 1.00 72.81 68 GLU A O 1
ATOM 555 N N . GLN A 1 69 ? -28.882 -8.389 36.919 1.00 74.12 69 GLN A N 1
ATOM 556 C CA . GLN A 1 69 ? -29.983 -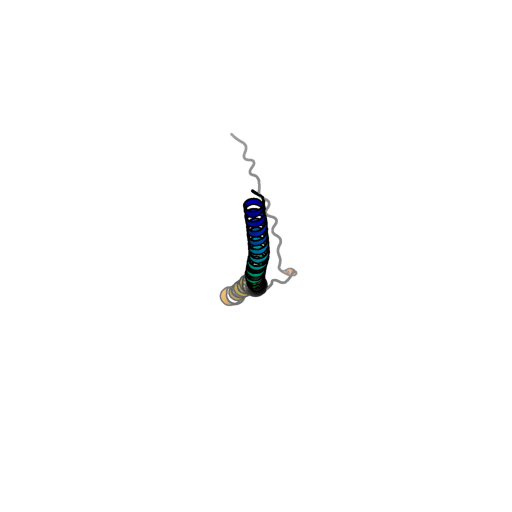9.327 36.727 1.00 74.12 69 GLN A CA 1
ATOM 557 C C . GLN A 1 69 ? -29.916 -10.482 37.729 1.00 74.12 69 GLN A C 1
ATOM 559 O O . GLN A 1 69 ? -30.928 -10.781 38.353 1.00 74.12 69 GLN A O 1
ATOM 564 N N . VAL A 1 70 ? -28.740 -11.081 37.946 1.00 78.00 70 VAL A N 1
ATOM 565 C CA . VAL A 1 70 ? -28.547 -12.132 38.963 1.00 78.00 70 VAL A CA 1
ATOM 566 C C . VAL A 1 70 ? -28.744 -11.572 40.377 1.00 78.00 70 VAL A C 1
ATOM 568 O O . VAL A 1 70 ? -29.460 -12.165 41.180 1.00 78.00 70 VAL A O 1
ATOM 571 N N . ALA A 1 71 ? -28.196 -10.393 40.687 1.00 80.69 71 ALA A N 1
ATOM 572 C CA . ALA A 1 71 ? -28.374 -9.751 41.991 1.00 80.69 71 ALA A CA 1
ATOM 573 C C . ALA A 1 71 ? -29.853 -9.455 42.300 1.00 80.69 71 ALA A C 1
ATOM 575 O O . ALA A 1 71 ? -30.309 -9.634 43.429 1.00 80.69 71 ALA A O 1
ATOM 576 N N . ARG A 1 72 ? -30.628 -9.037 41.298 1.00 80.00 72 ARG A N 1
ATOM 577 C CA . ARG A 1 72 ? -32.049 -8.715 41.452 1.00 80.00 72 ARG A CA 1
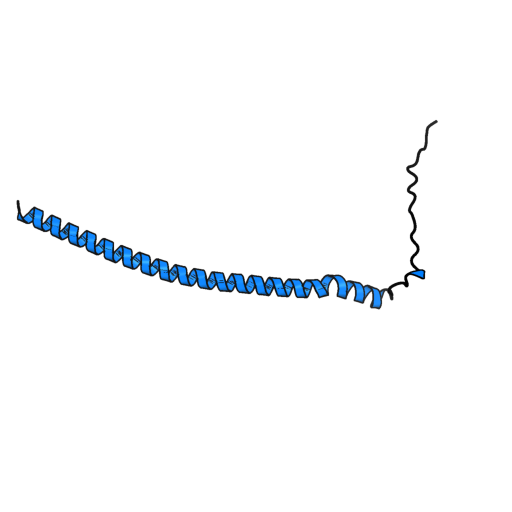ATOM 578 C C . ARG A 1 72 ? -32.943 -9.957 41.439 1.00 80.00 72 ARG A C 1
ATOM 580 O O . ARG A 1 72 ? -33.880 -10.020 42.230 1.00 80.00 72 ARG A O 1
ATOM 587 N N . ALA A 1 73 ? -32.682 -10.916 40.552 1.00 81.50 73 ALA A N 1
ATOM 588 C CA . ALA A 1 73 ? -33.509 -12.110 40.379 1.00 81.50 73 ALA A CA 1
ATOM 589 C C . ALA A 1 73 ? -33.238 -13.167 41.458 1.00 81.50 73 ALA A C 1
ATOM 591 O O . ALA A 1 73 ? -34.179 -13.627 42.104 1.00 81.50 73 ALA A O 1
ATOM 592 N N . ASP A 1 74 ? -31.966 -13.494 41.694 1.00 81.44 74 ASP A N 1
ATOM 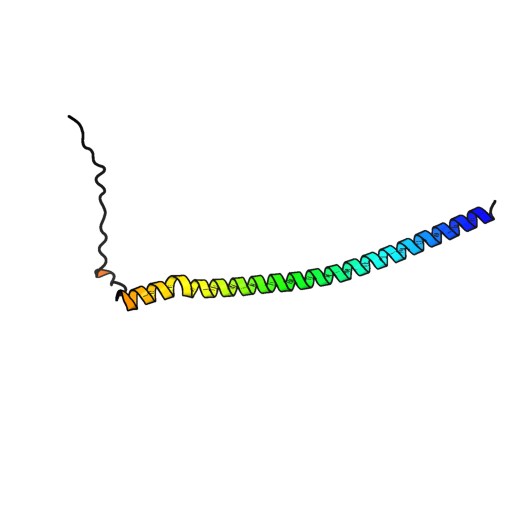593 C CA . ASP A 1 74 ? -31.582 -14.599 42.577 1.00 81.44 74 ASP A CA 1
ATOM 594 C C . ASP A 1 74 ? -31.344 -14.117 44.012 1.00 81.44 74 ASP A C 1
ATOM 596 O O . ASP A 1 74 ? -31.745 -14.781 44.967 1.00 81.44 74 ASP A O 1
ATOM 600 N N . LEU A 1 75 ? -30.742 -12.933 44.184 1.00 83.00 75 LEU A N 1
ATOM 601 C CA . LEU A 1 75 ? -30.432 -12.377 45.510 1.00 83.00 75 LEU A CA 1
ATOM 602 C C . LEU A 1 75 ? -31.460 -11.349 46.014 1.00 83.00 75 LEU A C 1
ATOM 604 O O . LEU A 1 75 ? -31.321 -10.855 47.133 1.00 83.00 75 LEU A O 1
ATOM 608 N N . LYS A 1 76 ? -32.488 -11.014 45.216 1.00 81.56 76 LYS A N 1
ATOM 609 C CA . LYS A 1 76 ? -33.507 -9.987 45.527 1.00 81.56 76 LYS A CA 1
ATOM 610 C C . LYS A 1 76 ? -32.920 -8.648 45.994 1.00 81.56 76 LYS A C 1
ATOM 612 O O . LYS A 1 76 ? -33.542 -7.923 46.771 1.00 81.56 76 LYS A O 1
ATOM 617 N N . MET A 1 77 ? -31.720 -8.310 45.529 1.00 83.75 77 MET A N 1
ATOM 618 C CA . MET A 1 77 ? -31.059 -7.065 45.893 1.00 83.75 77 MET A CA 1
ATOM 619 C C . MET A 1 77 ? -31.789 -5.881 45.254 1.00 83.75 77 MET A C 1
ATOM 621 O O . MET A 1 77 ? -32.151 -5.896 44.076 1.00 83.75 77 MET A O 1
ATOM 625 N N . THR A 1 78 ? -31.991 -4.835 46.052 1.00 80.44 78 THR A N 1
ATOM 626 C CA . THR A 1 78 ? -32.507 -3.535 45.617 1.00 80.44 78 THR A CA 1
ATOM 627 C C . THR A 1 78 ? -31.460 -2.468 45.892 1.00 80.44 78 THR A C 1
ATOM 629 O O . THR A 1 78 ? -30.646 -2.620 46.802 1.00 80.44 78 THR A O 1
ATOM 632 N N . ILE A 1 79 ? -31.488 -1.373 45.132 1.00 78.94 79 ILE A N 1
ATOM 633 C CA . ILE A 1 79 ? -30.641 -0.216 45.421 1.00 78.94 79 ILE A CA 1
ATOM 634 C C . ILE A 1 79 ? -31.095 0.363 46.775 1.00 78.94 79 ILE A C 1
ATOM 636 O O . ILE A 1 79 ? -32.272 0.721 46.904 1.00 78.94 79 ILE A O 1
ATOM 640 N N . PRO A 1 80 ? -30.220 0.408 47.797 1.00 77.06 80 PRO A N 1
ATOM 641 C CA . PRO A 1 80 ? -30.577 0.934 49.107 1.00 77.06 80 PRO A CA 1
ATOM 642 C C . PRO A 1 80 ? -30.782 2.449 49.032 1.00 77.06 80 PRO A C 1
ATOM 644 O O . PRO A 1 80 ? -30.099 3.151 48.286 1.00 77.06 80 PRO A O 1
ATOM 647 N N . GLN A 1 81 ? -31.728 2.970 49.813 1.00 80.69 81 GLN A N 1
ATOM 648 C CA . GLN A 1 81 ? -31.936 4.412 49.905 1.00 80.69 81 GLN A CA 1
ATOM 649 C C . GLN A 1 81 ? -30.760 5.054 50.663 1.00 80.69 81 GLN A C 1
ATOM 651 O O . GLN A 1 81 ? -30.186 4.407 51.541 1.00 80.69 81 GLN A O 1
ATOM 656 N N . PRO A 1 82 ? -30.414 6.331 50.403 1.00 74.12 82 PRO A N 1
ATOM 657 C CA . PRO A 1 82 ? -29.276 6.998 51.055 1.00 74.12 82 PRO A CA 1
ATOM 658 C C . PRO A 1 82 ? -29.318 6.934 52.589 1.00 74.12 82 PRO A C 1
ATOM 660 O O . PRO A 1 82 ? -28.289 6.922 53.253 1.00 74.12 82 PRO A O 1
ATOM 663 N N . GLN A 1 83 ? -30.527 6.848 53.140 1.00 77.19 83 GLN A N 1
ATOM 664 C CA . GLN A 1 83 ? -30.834 6.798 54.568 1.00 77.19 83 GLN A CA 1
ATOM 665 C C . GLN A 1 83 ? -30.448 5.463 55.229 1.00 77.19 83 GLN A C 1
ATOM 667 O O . GLN A 1 83 ? -30.343 5.387 56.447 1.00 77.19 83 GLN A O 1
ATOM 672 N N . THR A 1 84 ? -30.279 4.400 54.438 1.00 74.19 84 THR A N 1
ATOM 673 C CA . THR A 1 84 ? -30.023 3.027 54.905 1.00 74.19 84 THR A CA 1
ATOM 674 C C . THR A 1 84 ? -28.552 2.623 54.763 1.00 74.19 84 THR A C 1
ATOM 676 O O . THR A 1 84 ? -28.184 1.487 55.058 1.00 74.19 84 THR A O 1
ATOM 679 N N . VAL A 1 85 ? -27.700 3.540 54.294 1.00 75.81 85 VAL A N 1
ATOM 680 C CA . VAL A 1 85 ? -26.271 3.298 54.089 1.00 75.81 85 VAL A CA 1
ATOM 681 C C . VAL A 1 85 ? -25.515 3.607 55.380 1.00 75.81 85 VAL A C 1
ATOM 683 O O . VAL A 1 85 ? -25.376 4.763 55.775 1.00 75.81 85 VAL A O 1
ATOM 686 N N . HIS A 1 86 ? -24.987 2.569 56.028 1.00 76.69 86 HIS A N 1
ATOM 687 C CA . HIS A 1 86 ? -24.136 2.708 57.210 1.00 76.69 86 HIS A CA 1
ATOM 688 C C . HIS A 1 86 ? -22.655 2.596 56.825 1.00 76.69 86 HIS A C 1
ATOM 690 O O . HIS A 1 86 ? -22.189 1.547 56.384 1.00 76.69 86 HIS A O 1
ATOM 696 N N . LEU A 1 87 ? -21.901 3.681 57.015 1.00 75.50 87 LEU A N 1
ATOM 697 C CA . LEU A 1 87 ? -20.446 3.700 56.853 1.00 75.50 87 LEU A CA 1
ATOM 698 C C . LEU A 1 87 ? -19.779 3.145 58.114 1.00 75.50 87 LEU A C 1
ATOM 700 O O . LEU A 1 87 ? -19.703 3.823 59.139 1.00 75.50 87 LEU A O 1
ATOM 704 N N . VAL A 1 88 ? -19.271 1.917 58.038 1.00 80.00 88 VAL A N 1
ATOM 705 C CA . VAL A 1 88 ? -18.482 1.323 59.123 1.00 80.00 88 VAL A CA 1
ATOM 706 C C . VAL A 1 88 ? -17.011 1.676 58.911 1.00 80.00 88 VAL A C 1
ATOM 708 O O . VAL A 1 88 ? -16.375 1.207 57.971 1.00 80.00 88 VAL A O 1
ATOM 711 N N . ARG A 1 89 ? -16.448 2.510 59.793 1.00 73.56 89 ARG A N 1
ATOM 712 C CA . ARG A 1 89 ? -14.998 2.733 59.871 1.00 73.56 89 ARG A CA 1
ATOM 713 C C . ARG A 1 89 ? -14.374 1.512 60.542 1.00 73.56 89 ARG A C 1
ATOM 715 O O . ARG A 1 89 ? -14.469 1.368 61.757 1.00 73.56 89 ARG A O 1
ATOM 722 N N . THR A 1 90 ? -13.720 0.646 59.777 1.00 67.31 90 THR A N 1
ATOM 723 C CA . THR A 1 90 ? -12.871 -0.406 60.347 1.00 67.31 90 THR A CA 1
ATOM 724 C C . THR A 1 90 ? -11.644 0.252 60.974 1.00 67.31 90 THR A C 1
ATOM 726 O O . THR A 1 90 ? -10.670 0.565 60.291 1.00 67.31 90 THR A O 1
ATOM 729 N N . ALA A 1 91 ? -11.702 0.517 62.278 1.00 65.88 91 ALA A N 1
ATOM 730 C CA . ALA A 1 91 ? -10.507 0.760 63.066 1.00 65.88 91 ALA A CA 1
ATOM 731 C C . ALA A 1 91 ? -9.760 -0.574 63.144 1.00 65.88 91 ALA A C 1
ATOM 733 O O . ALA A 1 91 ? -10.106 -1.420 63.957 1.00 65.88 91 ALA A O 1
ATOM 734 N N . MET A 1 92 ? -8.791 -0.798 62.256 1.00 60.69 92 MET A N 1
ATOM 735 C CA . MET A 1 92 ? -7.797 -1.843 62.487 1.00 60.69 92 MET A CA 1
ATOM 736 C C . MET A 1 92 ? -7.026 -1.447 63.754 1.00 60.69 92 MET A C 1
ATOM 738 O O . MET A 1 92 ? -6.348 -0.414 63.727 1.00 60.69 92 MET A O 1
ATOM 742 N N . PRO A 1 93 ? -7.106 -2.200 64.865 1.00 62.38 93 PRO A N 1
ATOM 743 C CA . PRO A 1 93 ? -6.139 -2.059 65.933 1.00 62.38 93 PRO A CA 1
ATOM 744 C C . PRO A 1 93 ? -4.859 -2.708 65.402 1.00 62.38 93 PRO A C 1
ATOM 746 O O . PRO A 1 93 ? -4.785 -3.926 65.269 1.00 62.38 93 PRO A O 1
ATOM 749 N N . VAL A 1 94 ? -3.868 -1.898 65.025 1.00 65.56 94 VAL A N 1
ATOM 750 C CA . VAL A 1 94 ? -2.490 -2.392 64.918 1.00 65.56 94 VAL A CA 1
ATOM 751 C C . VAL A 1 94 ? -2.096 -2.771 66.340 1.00 65.56 94 VAL A C 1
ATOM 753 O O . VAL A 1 94 ? -1.844 -1.898 67.171 1.00 65.56 94 VAL A O 1
ATOM 756 N N . ASP A 1 95 ? -2.187 -4.067 66.619 1.00 61.56 95 ASP A N 1
ATOM 757 C CA . ASP A 1 95 ? -1.925 -4.687 67.908 1.00 61.56 95 ASP A CA 1
ATOM 758 C C . ASP A 1 95 ? -0.510 -4.330 68.384 1.00 61.56 95 ASP A C 1
ATOM 760 O O . ASP A 1 95 ? 0.495 -4.806 67.854 1.00 61.56 95 ASP A O 1
ATOM 764 N N . ARG A 1 96 ? -0.446 -3.422 69.364 1.00 65.94 96 ARG A N 1
ATOM 765 C CA . ARG A 1 96 ? 0.662 -3.347 70.311 1.00 65.94 96 ARG A CA 1
ATOM 766 C C . ARG A 1 96 ? 0.348 -4.349 71.413 1.00 65.94 96 ARG A C 1
ATOM 768 O O . ARG A 1 96 ? -0.426 -4.025 72.311 1.00 65.94 96 ARG A O 1
ATOM 775 N N . ALA A 1 97 ? 1.019 -5.488 71.383 1.00 54.94 97 ALA A N 1
ATOM 776 C CA . ALA A 1 97 ? 1.238 -6.294 72.569 1.00 54.94 97 ALA A CA 1
ATOM 777 C C . ALA A 1 97 ? 2.746 -6.336 72.840 1.00 54.94 97 ALA A C 1
ATOM 779 O O . ALA A 1 97 ? 3.510 -7.035 72.176 1.00 54.94 97 ALA A O 1
ATOM 780 N N . GLU A 1 98 ? 3.167 -5.503 73.788 1.00 54.56 98 GLU A N 1
ATOM 781 C CA . GLU A 1 98 ? 4.447 -5.617 74.476 1.00 54.56 98 GLU A CA 1
ATOM 782 C C . GLU A 1 98 ? 4.451 -6.892 75.341 1.00 54.56 98 GLU A C 1
ATOM 784 O O . GLU A 1 98 ? 3.473 -7.155 76.034 1.00 54.56 98 GLU A O 1
ATOM 789 N N . THR A 1 99 ? 5.563 -7.636 75.253 1.00 47.25 99 THR A N 1
ATOM 790 C CA . THR A 1 99 ? 6.332 -8.337 76.314 1.00 47.25 99 THR A CA 1
ATOM 791 C C . THR A 1 99 ? 5.636 -9.187 77.390 1.00 47.25 99 THR A C 1
ATOM 793 O O . THR A 1 99 ? 4.547 -8.906 77.880 1.00 47.25 99 THR A O 1
ATOM 796 N N . PRO A 1 100 ? 6.364 -10.199 77.871 1.00 54.38 100 PRO A N 1
ATOM 797 C CA . PRO A 1 100 ? 6.915 -10.094 79.229 1.00 54.38 100 PRO A CA 1
ATOM 798 C C . PRO A 1 100 ? 8.428 -9.850 79.262 1.00 54.38 100 PRO A C 1
ATOM 800 O O . PRO A 1 100 ? 9.125 -10.267 78.309 1.00 54.38 100 PRO A O 1
#

Secondary structure (DSSP, 8-state):
-HHHHHHHHHHHHHHHHHHHHHHHHHHHHHHHHHHHHHHHHHHHHHHHHHHHHHHHHHHHIIIIIHHHHHHHHTS---PPPGGG----------------

pLDDT: mean 84.54, std 14.13, range [47.25, 98.31]

Mean predicted aligned error: 14.61 Å